Protein AF-A0A928FRR7-F1 (afdb_monomer)

Solvent-accessible surface area (backbone atoms only — not comparable to full-atom values): 9498 Å² total; per-residue (Å²): 132,78,64,82,76,86,55,81,43,75,45,53,29,40,28,68,46,52,55,72,37,78,72,52,49,55,55,52,50,51,53,48,51,53,52,51,49,53,39,52,53,26,57,75,69,68,46,84,63,36,70,65,57,50,54,59,52,52,50,49,52,51,46,55,53,49,57,53,35,73,45,41,40,54,42,41,35,40,36,78,50,32,44,34,34,47,41,48,47,82,42,75,46,83,102,47,94,57,68,48,75,44,65,32,36,41,41,28,32,76,64,40,78,75,41,84,46,66,53,75,68,35,53,77,70,43,22,20,31,41,36,34,32,31,52,50,49,75,50,48,95,64,68,62,91,75,56,79,87,58,48,72,49,74,53,45,17,33,52,55,30,69,63,54,50,50,73,67,70,78,106

Structure (mmCIF, N/CA/C/O backbone):
data_AF-A0A928FRR7-F1
#
_entry.id   AF-A0A928FRR7-F1
#
loop_
_atom_site.group_PDB
_atom_site.id
_atom_site.type_symbol
_atom_site.label_atom_id
_atom_site.label_alt_id
_atom_site.label_comp_id
_atom_site.label_asym_id
_atom_site.label_entity_id
_atom_site.label_seq_id
_atom_site.pdbx_PDB_ins_code
_atom_site.Cartn_x
_atom_site.Cartn_y
_atom_site.Cartn_z
_atom_site.occupancy
_atom_site.B_iso_or_equiv
_atom_site.auth_seq_id
_atom_site.auth_comp_id
_atom_site.auth_asym_id
_atom_site.auth_atom_id
_atom_site.pdbx_PDB_model_num
ATOM 1 N N . MET A 1 1 ? -20.133 -6.428 13.671 1.00 48.50 1 MET A N 1
ATOM 2 C CA . MET A 1 1 ? -18.944 -7.092 14.243 1.00 48.50 1 MET A CA 1
ATOM 3 C C . MET A 1 1 ? -18.501 -6.267 15.443 1.00 48.50 1 MET A C 1
ATOM 5 O O . MET A 1 1 ? -18.232 -5.087 15.261 1.00 48.50 1 MET A O 1
ATOM 9 N N . LYS A 1 2 ? -18.565 -6.810 16.668 1.00 41.31 2 LYS A N 1
ATOM 10 C CA . LYS A 1 2 ? -18.188 -6.073 17.886 1.00 41.31 2 LYS A CA 1
ATOM 11 C C . LYS A 1 2 ? -16.686 -6.237 18.112 1.00 41.31 2 LYS A C 1
ATOM 13 O O . LYS A 1 2 ? -16.239 -7.292 18.542 1.00 41.31 2 LYS A O 1
ATOM 18 N N . ILE A 1 3 ? -15.913 -5.201 17.800 1.00 52.22 3 ILE A N 1
ATOM 19 C CA . ILE A 1 3 ? -14.500 -5.123 18.185 1.00 52.22 3 ILE A CA 1
ATOM 20 C C . ILE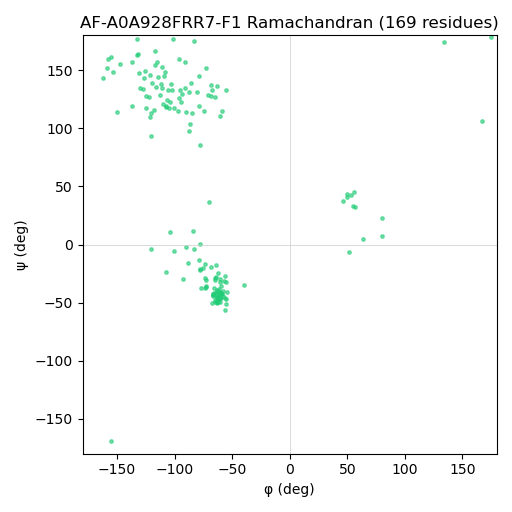 A 1 3 ? -14.478 -4.733 19.674 1.00 52.22 3 ILE A C 1
ATOM 22 O O . ILE A 1 3 ? -14.444 -3.553 19.997 1.00 52.22 3 ILE A O 1
ATOM 26 N N . GLU A 1 4 ? -14.569 -5.709 20.583 1.00 50.03 4 GLU A N 1
ATOM 27 C CA . GLU A 1 4 ? -14.468 -5.491 22.039 1.00 50.03 4 GLU A CA 1
ATOM 28 C C . GLU A 1 4 ? -13.297 -6.290 22.641 1.00 50.03 4 GLU A C 1
ATOM 30 O O . GLU A 1 4 ? -13.436 -7.467 22.966 1.00 50.03 4 GLU A O 1
ATOM 35 N N . LYS A 1 5 ? -12.132 -5.628 22.749 1.00 50.31 5 LYS A N 1
ATOM 36 C CA . LYS A 1 5 ? -11.335 -5.406 23.981 1.00 50.31 5 LYS A CA 1
ATOM 37 C C . LYS A 1 5 ? -9.920 -4.889 23.660 1.00 50.31 5 LYS A C 1
ATOM 39 O O . LYS A 1 5 ? -9.062 -5.638 23.204 1.00 50.31 5 LYS A O 1
ATOM 44 N N . ASP A 1 6 ? -9.736 -3.596 23.926 1.00 57.22 6 ASP A N 1
ATOM 45 C CA . ASP A 1 6 ? -8.607 -2.876 24.552 1.00 57.22 6 ASP A CA 1
ATOM 46 C C . ASP A 1 6 ? -7.149 -3.039 24.089 1.00 57.22 6 ASP A C 1
ATOM 48 O O . ASP A 1 6 ? -6.297 -2.274 24.542 1.00 57.22 6 ASP A O 1
ATOM 52 N N . GLU A 1 7 ? -6.811 -3.947 23.177 1.00 74.62 7 GLU A N 1
ATOM 53 C CA . GLU A 1 7 ? -5.420 -4.102 22.744 1.00 74.62 7 GLU A CA 1
ATOM 54 C C . GLU A 1 7 ? -5.152 -3.424 21.403 1.00 74.62 7 GLU A C 1
ATOM 56 O O . GLU A 1 7 ? -5.673 -3.815 20.357 1.00 74.62 7 GLU A O 1
ATOM 61 N N . LEU A 1 8 ? -4.265 -2.428 21.430 1.00 81.50 8 LEU A N 1
ATOM 62 C CA . LEU A 1 8 ? -3.644 -1.885 20.231 1.00 81.50 8 LEU A CA 1
ATOM 63 C C . LEU A 1 8 ? -2.858 -2.983 19.515 1.00 81.50 8 LEU A C 1
ATOM 65 O O . LEU A 1 8 ? -1.795 -3.400 19.975 1.00 81.50 8 LEU A O 1
ATOM 69 N N . ARG A 1 9 ? -3.341 -3.402 18.345 1.00 87.62 9 ARG A N 1
ATOM 70 C CA . ARG A 1 9 ? -2.638 -4.366 17.494 1.00 87.62 9 ARG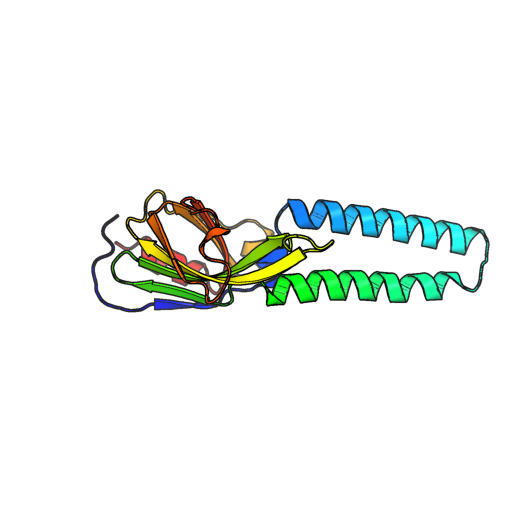 A CA 1
ATOM 71 C C . ARG A 1 9 ? -2.068 -3.666 16.281 1.00 87.62 9 ARG A C 1
ATOM 73 O O . ARG A 1 9 ? -2.802 -3.084 15.492 1.00 87.62 9 ARG A O 1
ATOM 80 N N . THR A 1 10 ? -0.747 -3.721 16.134 1.00 89.50 10 THR A N 1
ATOM 81 C CA . THR A 1 10 ? -0.043 -3.125 14.994 1.00 89.50 10 THR A CA 1
ATOM 82 C C . THR A 1 10 ? 0.508 -4.217 14.091 1.00 89.50 10 T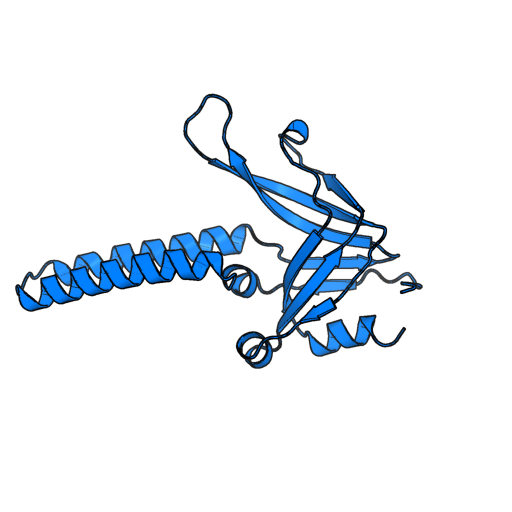HR A C 1
ATOM 84 O O . THR A 1 10 ? 1.371 -4.988 14.506 1.00 89.50 10 THR A O 1
ATOM 87 N N . PHE A 1 11 ? 0.087 -4.226 12.831 1.00 90.94 11 PHE A N 1
ATOM 88 C CA . PHE A 1 11 ? 0.565 -5.168 11.826 1.00 90.94 11 PHE A CA 1
ATOM 89 C C . PHE A 1 11 ? 1.448 -4.465 10.802 1.00 90.94 11 PHE A C 1
ATOM 91 O O . PHE A 1 11 ? 1.245 -3.299 10.451 1.00 90.94 11 PHE A O 1
ATOM 98 N N . ARG A 1 12 ? 2.469 -5.180 10.322 1.00 91.69 12 ARG A N 1
ATOM 99 C CA . ARG A 1 12 ? 3.360 -4.686 9.268 1.00 91.69 12 ARG A CA 1
ATOM 100 C C . ARG A 1 12 ? 2.760 -4.992 7.901 1.00 91.69 12 ARG A C 1
ATOM 102 O O . ARG A 1 12 ? 2.288 -6.097 7.653 1.00 91.69 12 ARG A O 1
ATOM 109 N N . LEU A 1 13 ? 2.873 -4.026 7.001 1.00 89.19 13 LEU A N 1
ATOM 110 C CA . LEU A 1 13 ? 2.477 -4.150 5.608 1.00 89.19 13 LEU A CA 1
ATOM 111 C C . LEU A 1 13 ? 3.715 -4.338 4.728 1.00 89.19 13 LEU A C 1
ATOM 113 O O . LEU A 1 13 ? 4.754 -3.694 4.900 1.00 89.19 13 LEU A O 1
ATOM 117 N N . ASN A 1 14 ? 3.610 -5.236 3.760 1.00 84.75 14 ASN A N 1
ATOM 118 C CA . ASN A 1 14 ? 4.538 -5.394 2.664 1.00 84.75 14 ASN A CA 1
ATOM 119 C C . ASN A 1 14 ? 4.116 -4.461 1.527 1.00 84.75 14 ASN A C 1
ATOM 121 O O . ASN A 1 14 ? 3.253 -4.779 0.712 1.00 84.75 14 ASN A O 1
ATOM 125 N N . ARG A 1 15 ? 4.762 -3.298 1.472 1.00 79.38 15 ARG A N 1
ATOM 126 C CA . ARG A 1 15 ? 4.502 -2.244 0.485 1.00 79.38 15 ARG A CA 1
ATOM 127 C C . ARG A 1 15 ? 4.624 -2.709 -0.967 1.00 79.38 15 ARG A C 1
ATOM 129 O O . ARG A 1 15 ? 3.919 -2.173 -1.811 1.00 79.38 15 ARG A O 1
ATOM 136 N N . ILE A 1 16 ? 5.431 -3.738 -1.246 1.00 76.12 16 ILE A N 1
ATOM 137 C CA . ILE A 1 16 ? 5.557 -4.313 -2.595 1.00 76.12 16 ILE A CA 1
ATOM 138 C C . ILE A 1 16 ? 4.202 -4.842 -3.087 1.00 76.12 16 ILE A C 1
ATOM 140 O O . ILE A 1 16 ? 3.850 -4.651 -4.246 1.00 76.12 16 ILE A O 1
ATOM 144 N N . PHE A 1 17 ? 3.383 -5.398 -2.191 1.00 75.69 17 PHE A N 1
ATOM 145 C CA . PHE A 1 17 ? 2.045 -5.882 -2.536 1.00 75.69 17 PHE A CA 1
ATOM 146 C C . PHE A 1 17 ? 1.018 -4.781 -2.770 1.00 75.69 17 PHE A C 1
ATOM 148 O O . PHE A 1 17 ? 0.021 -5.028 -3.435 1.00 75.69 17 PHE A O 1
ATOM 155 N N . ASN A 1 18 ? 1.287 -3.551 -2.330 1.00 66.75 18 ASN A N 1
ATOM 156 C CA . ASN A 1 18 ? 0.481 -2.403 -2.742 1.00 66.75 18 ASN A CA 1
ATOM 157 C C . ASN A 1 18 ? 0.836 -1.911 -4.161 1.00 66.75 18 ASN A C 1
ATOM 159 O O . ASN A 1 18 ? -0.002 -1.275 -4.796 1.00 66.75 18 ASN A O 1
ATOM 163 N N . ILE A 1 19 ? 2.036 -2.216 -4.684 1.00 60.78 19 ILE A N 1
ATOM 164 C CA . ILE A 1 19 ? 2.394 -1.959 -6.098 1.00 60.78 19 ILE A CA 1
ATOM 165 C C . ILE A 1 19 ? 1.680 -2.942 -7.024 1.00 60.78 19 ILE A C 1
ATOM 167 O O . ILE A 1 19 ? 1.343 -2.604 -8.154 1.00 60.78 19 ILE A O 1
ATOM 171 N N . PHE A 1 20 ? 1.414 -4.152 -6.534 1.00 58.56 20 PHE A N 1
ATOM 172 C CA . PHE A 1 20 ? 0.652 -5.197 -7.212 1.00 58.56 20 PHE A CA 1
ATOM 173 C C . PHE A 1 20 ? -0.859 -4.858 -7.325 1.00 58.56 20 PHE A C 1
ATOM 175 O O . PHE A 1 20 ? -1.729 -5.718 -7.251 1.00 58.56 20 PHE A O 1
ATOM 182 N N . ASN A 1 21 ? -1.200 -3.585 -7.532 1.00 55.91 21 ASN A N 1
ATOM 183 C CA . ASN A 1 21 ? -2.541 -3.125 -7.870 1.00 55.91 21 ASN A CA 1
ATOM 184 C C . ASN A 1 21 ? -2.736 -3.160 -9.407 1.00 55.91 21 ASN A C 1
ATOM 186 O O . ASN A 1 21 ? -1.879 -2.618 -10.114 1.00 55.91 21 ASN A O 1
ATOM 190 N N . PRO A 1 22 ? -3.843 -3.743 -9.937 1.00 52.75 22 PRO A N 1
ATOM 191 C CA . PRO A 1 22 ? -4.147 -3.932 -11.368 1.00 52.75 22 PRO A CA 1
ATOM 192 C C . PRO A 1 22 ? -3.778 -2.767 -12.305 1.00 52.75 22 PRO A C 1
ATOM 194 O O . PRO A 1 22 ? -3.327 -2.984 -13.432 1.00 52.75 22 PRO A O 1
ATOM 197 N N . TYR A 1 23 ? -3.906 -1.529 -11.832 1.00 52.25 23 TYR A N 1
ATOM 198 C CA . TYR A 1 23 ? -3.621 -0.333 -12.623 1.00 52.25 23 TYR A CA 1
ATOM 199 C C . TYR A 1 23 ? -2.126 -0.085 -12.865 1.00 52.25 23 TYR A C 1
ATOM 201 O O . TYR A 1 23 ? -1.754 0.338 -13.959 1.00 52.25 23 TYR A O 1
ATOM 209 N N . VAL A 1 24 ? -1.256 -0.391 -11.898 1.00 56.31 24 VAL A N 1
ATOM 210 C CA . VAL A 1 24 ? 0.197 -0.169 -12.021 1.00 56.31 24 VAL A CA 1
ATOM 211 C C . VAL A 1 24 ? 0.817 -1.179 -12.988 1.00 56.31 24 VAL A C 1
ATOM 213 O O . VAL A 1 24 ? 1.657 -0.805 -13.810 1.00 56.31 24 VAL A O 1
ATOM 216 N N . TYR A 1 25 ? 0.334 -2.431 -12.989 1.00 58.38 25 TYR A N 1
ATOM 217 C CA . TYR A 1 25 ? 0.767 -3.431 -13.971 1.00 58.38 25 TYR A CA 1
ATOM 218 C C . TYR A 1 25 ? 0.502 -2.974 -15.398 1.00 58.38 25 TYR A C 1
ATOM 220 O O . TYR A 1 25 ? 1.343 -3.190 -16.259 1.00 58.38 25 TYR A O 1
ATOM 228 N N . ARG A 1 26 ? -0.639 -2.329 -15.672 1.00 55.09 26 ARG A N 1
ATOM 229 C CA . ARG A 1 26 ? -0.996 -1.939 -17.041 1.00 55.09 26 ARG A CA 1
ATOM 230 C C . ARG A 1 26 ? 0.048 -0.998 -17.641 1.00 55.09 26 ARG A C 1
ATOM 232 O O . ARG A 1 26 ? 0.505 -1.231 -18.754 1.00 55.09 26 ARG A O 1
ATOM 239 N N . TYR A 1 27 ? 0.474 0.017 -16.894 1.00 63.44 27 TYR A N 1
ATOM 240 C CA . TYR A 1 27 ? 1.468 0.980 -17.375 1.00 63.44 27 TYR A CA 1
ATOM 241 C C . TYR A 1 27 ? 2.896 0.428 -17.354 1.00 63.44 27 TYR A C 1
ATOM 243 O O . TYR A 1 27 ? 3.656 0.688 -18.289 1.00 63.44 27 TYR A O 1
ATOM 251 N N . ALA A 1 28 ? 3.251 -0.373 -16.344 1.00 63.91 28 ALA A N 1
ATOM 252 C CA . ALA A 1 28 ? 4.559 -1.018 -16.278 1.00 63.91 28 ALA A CA 1
ATOM 253 C C . ALA A 1 28 ? 4.739 -2.055 -17.400 1.00 63.91 28 ALA A C 1
ATOM 255 O O . ALA A 1 28 ? 5.773 -2.060 -18.059 1.00 63.91 28 ALA A O 1
ATOM 256 N N . ILE A 1 29 ? 3.716 -2.873 -17.676 1.00 62.84 29 ILE A N 1
ATOM 257 C CA . ILE A 1 29 ? 3.718 -3.875 -18.752 1.00 62.84 29 ILE A CA 1
ATOM 258 C C . ILE A 1 29 ? 3.760 -3.199 -20.121 1.00 62.84 29 ILE A C 1
ATOM 260 O O . ILE A 1 29 ? 4.537 -3.629 -20.965 1.00 62.84 29 ILE A O 1
ATOM 264 N N . ILE A 1 30 ? 2.979 -2.135 -20.354 1.00 66.56 30 ILE A N 1
ATOM 265 C CA . ILE A 1 30 ? 3.012 -1.409 -21.636 1.00 66.56 30 ILE A CA 1
ATOM 266 C C . ILE A 1 30 ? 4.392 -0.785 -21.864 1.00 66.56 30 ILE A C 1
ATOM 268 O O . ILE A 1 30 ? 4.982 -0.981 -22.924 1.00 66.56 30 ILE A O 1
ATOM 272 N N . THR A 1 31 ? 4.932 -0.084 -20.863 1.00 68.06 31 THR A N 1
ATOM 273 C CA . THR A 1 31 ? 6.277 0.507 -20.951 1.00 68.06 31 THR A CA 1
ATOM 274 C C . THR A 1 31 ? 7.328 -0.579 -21.184 1.00 68.06 31 THR A C 1
ATOM 276 O O . THR A 1 31 ? 8.191 -0.425 -22.043 1.00 68.06 31 THR A O 1
ATOM 279 N N . ALA A 1 32 ? 7.209 -1.719 -20.496 1.00 68.69 32 ALA A N 1
ATOM 280 C CA . ALA A 1 32 ? 8.112 -2.847 -20.671 1.00 68.69 32 ALA A CA 1
ATOM 281 C C . ALA A 1 32 ? 8.033 -3.503 -22.046 1.00 68.69 32 ALA A C 1
ATOM 283 O O . ALA A 1 32 ? 9.068 -3.806 -22.636 1.00 68.69 32 ALA A O 1
ATOM 284 N N . ALA A 1 33 ? 6.827 -3.676 -22.578 1.00 72.69 33 ALA A N 1
ATOM 285 C CA . ALA A 1 33 ? 6.617 -4.225 -23.906 1.00 72.69 33 ALA A CA 1
ATOM 286 C C . ALA A 1 33 ? 7.223 -3.315 -24.984 1.00 72.69 33 ALA A C 1
ATOM 288 O O . ALA A 1 33 ? 7.948 -3.799 -25.848 1.00 72.69 33 ALA A O 1
ATOM 289 N N . ILE A 1 34 ? 6.993 -1.998 -24.904 1.00 79.44 34 ILE A N 1
ATOM 290 C CA . ILE A 1 34 ? 7.553 -1.029 -25.860 1.00 79.44 34 ILE A CA 1
ATOM 291 C C . ILE A 1 34 ? 9.085 -1.036 -25.802 1.00 79.44 34 ILE A C 1
ATOM 293 O O . ILE A 1 34 ? 9.738 -1.131 -26.841 1.00 79.44 34 ILE A O 1
ATOM 297 N N . SER A 1 35 ? 9.675 -0.988 -24.606 1.00 72.06 35 SER A N 1
ATOM 298 C CA . SER A 1 35 ? 11.133 -0.997 -24.453 1.00 72.06 35 SER A CA 1
ATOM 299 C C . SER A 1 35 ? 11.773 -2.308 -24.915 1.00 72.06 35 SER A C 1
ATOM 301 O O . SER A 1 35 ? 12.828 -2.271 -25.546 1.00 72.06 35 SER A O 1
ATOM 303 N N . LEU A 1 36 ? 11.127 -3.455 -24.680 1.00 74.38 36 LEU A N 1
ATOM 304 C CA . LEU A 1 36 ? 11.581 -4.747 -25.198 1.00 74.38 36 LEU A CA 1
ATOM 305 C C . LEU A 1 36 ? 11.532 -4.793 -26.733 1.00 74.38 36 LEU A C 1
ATOM 307 O O . LEU A 1 36 ? 12.470 -5.283 -27.355 1.00 74.38 36 LEU A O 1
ATOM 311 N N . ILE A 1 37 ? 10.476 -4.258 -27.354 1.00 81.88 37 ILE A N 1
ATOM 312 C CA . ILE A 1 37 ? 10.360 -4.183 -28.819 1.00 81.88 37 ILE A CA 1
ATOM 313 C C . ILE A 1 37 ? 11.489 -3.330 -29.407 1.00 81.88 37 ILE A C 1
ATOM 315 O O . ILE A 1 37 ? 12.150 -3.763 -30.349 1.00 81.88 37 ILE A O 1
ATOM 319 N N . LEU A 1 38 ? 11.753 -2.152 -28.835 1.00 77.31 38 LEU A N 1
ATOM 320 C CA . LEU A 1 38 ? 12.846 -1.279 -29.279 1.00 77.31 38 LEU A CA 1
ATOM 321 C C . LEU A 1 38 ? 14.216 -1.953 -29.125 1.00 77.31 38 LEU A C 1
ATOM 323 O O . LEU A 1 38 ? 15.062 -1.837 -30.010 1.00 77.31 38 LEU A O 1
ATOM 327 N N . PHE A 1 39 ? 14.407 -2.713 -28.045 1.00 76.25 39 PHE A N 1
ATOM 328 C CA . PHE A 1 39 ? 15.608 -3.516 -27.838 1.00 76.25 39 PHE A CA 1
ATOM 329 C C . PHE A 1 39 ? 15.768 -4.608 -28.911 1.00 76.25 39 PHE A C 1
ATOM 331 O O . PHE A 1 39 ? 16.842 -4.755 -29.489 1.00 76.25 39 PHE A O 1
ATOM 338 N N . ILE A 1 40 ? 14.696 -5.337 -29.241 1.00 79.75 40 ILE A N 1
ATOM 339 C CA . ILE A 1 40 ? 14.716 -6.370 -30.291 1.00 79.75 40 ILE A CA 1
ATOM 340 C C . ILE A 1 40 ? 15.023 -5.757 -31.665 1.00 79.75 40 ILE A C 1
ATOM 342 O O . ILE A 1 40 ? 15.872 -6.283 -32.384 1.00 79.75 40 ILE A O 1
ATOM 346 N N . ILE A 1 41 ? 14.381 -4.638 -32.022 1.00 81.00 41 ILE A N 1
ATOM 347 C CA . ILE A 1 41 ? 14.641 -3.916 -33.282 1.00 81.00 41 ILE A CA 1
ATOM 348 C C . ILE A 1 41 ? 16.113 -3.505 -33.365 1.00 81.00 41 ILE A C 1
ATOM 350 O O . ILE A 1 41 ? 16.764 -3.710 -34.388 1.00 81.00 41 ILE A O 1
ATOM 354 N N . GLY A 1 42 ? 16.652 -2.980 -32.268 1.00 79.44 42 GLY A N 1
ATOM 355 C CA . GLY A 1 42 ? 18.049 -2.593 -32.179 1.00 79.44 42 GLY A CA 1
ATOM 356 C C . GLY A 1 42 ? 19.027 -3.757 -32.389 1.00 79.44 42 GLY A C 1
ATOM 357 O O . GLY A 1 42 ? 19.997 -3.614 -33.134 1.00 79.44 42 GLY A O 1
ATOM 358 N N . ILE A 1 43 ? 18.751 -4.925 -31.793 1.00 79.00 43 ILE A N 1
ATOM 359 C CA . ILE A 1 43 ? 19.550 -6.143 -32.016 1.00 79.00 43 ILE A CA 1
ATOM 360 C C . ILE A 1 43 ? 19.521 -6.550 -33.493 1.00 79.00 43 ILE A C 1
ATOM 362 O O . ILE A 1 43 ? 20.570 -6.855 -34.062 1.00 79.00 43 ILE A O 1
ATOM 366 N N . ILE A 1 44 ? 18.340 -6.549 -34.124 1.00 83.00 44 ILE A N 1
ATOM 367 C CA . ILE A 1 44 ? 18.174 -6.931 -35.537 1.00 83.00 44 ILE A CA 1
ATOM 368 C C . ILE A 1 44 ? 18.992 -6.010 -36.450 1.00 83.00 44 ILE A C 1
ATOM 370 O O . ILE A 1 44 ? 19.660 -6.487 -37.368 1.00 83.00 44 ILE A O 1
ATOM 374 N N . ASN A 1 45 ? 18.994 -4.708 -36.160 1.00 83.12 45 ASN A N 1
ATOM 375 C CA . ASN A 1 45 ? 19.737 -3.708 -36.926 1.00 83.12 45 ASN A CA 1
ATOM 376 C C . ASN A 1 45 ? 21.244 -3.677 -36.609 1.00 83.12 45 ASN A C 1
ATOM 378 O O . ASN A 1 45 ? 21.969 -2.892 -37.215 1.00 83.12 45 ASN A O 1
ATOM 382 N N . LYS A 1 46 ? 21.731 -4.544 -35.705 1.00 80.19 46 LYS A N 1
ATOM 383 C CA . LYS A 1 46 ? 23.130 -4.6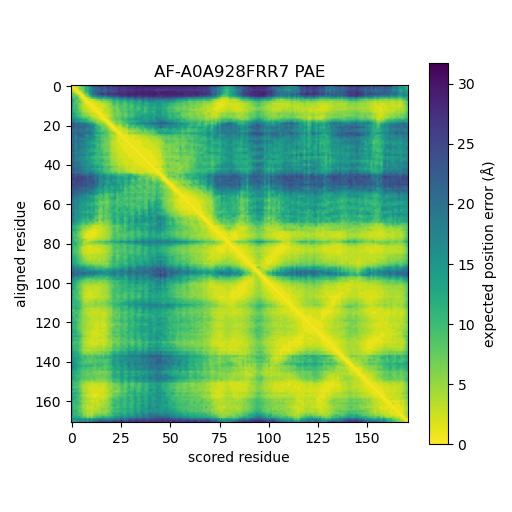08 -35.242 1.00 80.19 46 LYS A CA 1
ATOM 384 C C . LYS A 1 46 ? 23.653 -3.276 -34.697 1.00 80.19 46 LYS A C 1
ATOM 386 O O . LYS A 1 46 ? 24.837 -2.971 -34.831 1.00 80.19 46 LYS A O 1
ATOM 391 N N . GLU A 1 47 ? 22.788 -2.485 -34.074 1.00 75.00 47 GLU A N 1
ATOM 392 C CA . GLU A 1 47 ? 23.224 -1.247 -33.438 1.00 75.00 47 GLU A CA 1
ATOM 393 C C . GLU A 1 47 ? 23.881 -1.558 -32.084 1.00 75.00 47 GLU A C 1
ATOM 395 O O . GLU A 1 47 ? 23.252 -2.096 -31.172 1.00 75.00 47 GLU A O 1
ATOM 400 N N . GLU A 1 48 ? 25.161 -1.209 -31.927 1.00 68.19 48 GLU A N 1
ATOM 401 C CA . GLU A 1 48 ? 25.935 -1.484 -30.703 1.00 68.19 48 GLU A CA 1
ATOM 402 C C . GLU A 1 48 ? 25.399 -0.742 -29.460 1.00 68.19 48 GLU A C 1
ATOM 404 O O . GLU A 1 48 ? 25.676 -1.134 -28.328 1.00 68.19 48 GLU A O 1
ATOM 409 N N . TYR A 1 49 ? 24.582 0.300 -29.642 1.00 65.38 49 TYR A N 1
ATOM 410 C CA . TYR A 1 49 ? 24.076 1.161 -28.563 1.00 65.38 49 TYR A CA 1
ATOM 411 C C . TYR A 1 49 ? 22.843 0.605 -27.831 1.00 65.38 49 TYR A C 1
ATOM 413 O O . TYR A 1 49 ? 22.361 1.184 -26.858 1.00 65.38 49 TYR A O 1
ATOM 421 N N . VAL A 1 50 ? 22.311 -0.526 -28.278 1.00 61.47 50 VAL A N 1
ATOM 422 C CA . VAL A 1 50 ? 20.998 -1.042 -27.858 1.00 61.47 50 VAL A CA 1
ATOM 423 C C . VAL A 1 50 ? 21.029 -1.618 -26.441 1.00 61.47 50 VAL A C 1
ATOM 425 O O . VAL A 1 50 ? 20.061 -1.505 -25.688 1.00 61.47 50 VAL A O 1
ATOM 428 N N . SER A 1 51 ? 22.181 -2.134 -26.019 1.00 63.38 51 SER A N 1
ATOM 429 C CA . SER A 1 51 ? 22.459 -2.523 -24.634 1.00 63.38 51 SER A CA 1
ATOM 430 C C . SER A 1 51 ? 22.446 -1.327 -23.671 1.00 63.38 51 SER A C 1
ATOM 432 O O . SER A 1 51 ? 22.048 -1.491 -22.518 1.00 63.38 51 SER A O 1
ATOM 434 N N . PHE A 1 52 ? 22.767 -0.109 -24.130 1.00 62.59 52 PHE A N 1
ATOM 435 C CA . PHE A 1 52 ? 22.671 1.106 -23.309 1.00 62.59 52 PHE A CA 1
ATOM 436 C C . PHE A 1 52 ? 21.235 1.590 -23.104 1.00 62.59 52 PHE A C 1
ATOM 438 O O . PHE A 1 52 ? 20.993 2.300 -22.135 1.00 62.59 52 PHE A O 1
ATOM 445 N N . LEU A 1 53 ? 20.275 1.192 -23.946 1.00 64.50 53 LEU A N 1
ATOM 446 C CA . LEU A 1 53 ? 18.855 1.528 -23.762 1.00 64.50 53 LEU A CA 1
ATOM 447 C C . LEU A 1 53 ? 18.173 0.653 -22.696 1.00 64.50 53 LEU A C 1
ATOM 449 O O . LEU A 1 53 ? 17.168 1.054 -22.108 1.00 64.50 53 LEU A O 1
ATOM 453 N N . PHE A 1 54 ? 18.743 -0.515 -22.390 1.00 67.00 54 PHE A N 1
ATOM 454 C CA . PHE A 1 54 ? 18.210 -1.451 -21.398 1.00 67.00 54 PHE A CA 1
ATOM 455 C C . PHE A 1 54 ? 18.418 -0.979 -19.946 1.00 67.00 54 PHE A C 1
ATOM 457 O O . PHE A 1 54 ? 17.534 -1.127 -19.101 1.00 67.00 54 PHE A O 1
ATOM 464 N N . PHE A 1 55 ? 19.557 -0.349 -19.650 1.00 69.12 55 PHE A N 1
ATOM 465 C CA . PHE A 1 55 ? 19.875 0.174 -18.316 1.00 69.12 55 PHE A CA 1
ATOM 466 C C . PHE A 1 55 ? 18.963 1.316 -17.828 1.00 69.12 55 PHE A C 1
ATOM 468 O O . PHE A 1 55 ? 18.446 1.205 -16.715 1.00 69.12 55 PHE A O 1
ATOM 475 N N . PRO A 1 56 ? 18.705 2.391 -18.601 1.00 62.84 56 PRO A N 1
ATOM 476 C CA . PRO A 1 56 ? 17.783 3.443 -18.189 1.00 62.84 56 PRO A CA 1
ATOM 477 C C . PRO A 1 56 ? 16.348 2.918 -18.082 1.00 62.84 56 PRO A C 1
ATOM 479 O O . PRO A 1 56 ? 15.608 3.364 -17.212 1.00 62.84 56 PRO A O 1
ATOM 482 N N . PHE A 1 57 ? 15.968 1.921 -18.886 1.00 68.12 57 PHE A N 1
ATOM 483 C CA . PHE A 1 57 ? 14.674 1.255 -18.771 1.00 68.12 57 PHE A CA 1
ATOM 484 C C . PHE A 1 57 ? 14.511 0.517 -17.430 1.00 68.12 57 PHE A C 1
ATOM 486 O O . PHE A 1 57 ? 13.536 0.753 -16.711 1.00 68.12 57 PHE A O 1
ATOM 493 N N . ILE A 1 58 ? 15.492 -0.307 -17.043 1.00 72.00 58 ILE A N 1
ATOM 494 C CA . ILE A 1 58 ? 15.504 -0.950 -15.721 1.00 72.00 58 ILE A CA 1
ATOM 495 C C . ILE A 1 58 ? 15.514 0.106 -14.611 1.00 72.00 58 ILE A C 1
ATOM 497 O O . ILE A 1 58 ? 14.771 -0.026 -13.641 1.00 72.00 58 ILE A O 1
ATOM 501 N N . ALA A 1 59 ? 16.306 1.170 -14.752 1.00 67.19 59 ALA A N 1
ATOM 502 C CA . ALA A 1 59 ? 16.385 2.233 -13.756 1.00 67.19 59 ALA A CA 1
ATOM 503 C C . ALA A 1 59 ? 15.049 2.972 -13.576 1.00 67.19 59 ALA A C 1
ATOM 505 O O . ALA A 1 59 ? 14.664 3.242 -12.443 1.00 67.19 59 ALA A O 1
ATOM 506 N N . VAL A 1 60 ? 14.308 3.247 -14.656 1.00 64.06 60 VAL A N 1
ATOM 507 C CA . VAL A 1 60 ? 12.969 3.856 -14.593 1.00 64.06 60 VAL A CA 1
ATOM 508 C C . VAL A 1 60 ? 11.970 2.910 -13.933 1.00 64.06 60 VAL A C 1
ATOM 510 O O . VAL A 1 60 ? 11.208 3.351 -13.078 1.00 64.06 60 VAL A O 1
ATOM 513 N N . ILE A 1 61 ? 11.996 1.612 -14.254 1.00 69.50 61 ILE A N 1
ATOM 514 C CA . ILE A 1 61 ? 11.145 0.622 -13.578 1.00 69.50 61 ILE A CA 1
ATOM 515 C C . ILE A 1 61 ? 11.458 0.575 -12.084 1.00 69.50 61 ILE A C 1
ATOM 517 O O . ILE A 1 61 ? 10.546 0.687 -11.268 1.00 69.50 61 ILE A O 1
ATOM 521 N N . ILE A 1 62 ? 12.736 0.461 -11.717 1.00 70.69 62 ILE A N 1
ATOM 522 C CA . ILE A 1 62 ? 13.170 0.454 -10.318 1.00 70.69 62 ILE A CA 1
ATOM 523 C C . ILE A 1 62 ? 12.759 1.754 -9.631 1.00 70.69 62 ILE A C 1
ATOM 525 O O . ILE A 1 62 ? 12.268 1.701 -8.511 1.00 70.69 62 ILE A O 1
ATOM 529 N N . PHE A 1 63 ? 12.908 2.906 -10.286 1.00 66.06 63 PHE A N 1
ATOM 530 C CA . PHE A 1 63 ? 12.528 4.203 -9.734 1.00 66.06 63 PHE A CA 1
ATOM 531 C C . PHE A 1 63 ? 11.017 4.312 -9.512 1.00 66.06 63 PHE A C 1
ATOM 533 O O . PHE A 1 63 ? 10.599 4.684 -8.421 1.00 66.06 63 PHE A O 1
ATOM 540 N N . LEU A 1 64 ? 10.191 3.943 -10.495 1.00 63.81 64 LEU A N 1
ATOM 541 C CA . LEU A 1 64 ? 8.730 3.970 -10.371 1.00 63.81 64 LEU A CA 1
ATOM 542 C C . LEU A 1 64 ? 8.244 3.017 -9.272 1.00 63.81 64 LEU A C 1
ATOM 544 O O . LEU A 1 64 ? 7.408 3.393 -8.453 1.00 63.81 64 LEU A O 1
ATOM 548 N N . ILE A 1 65 ? 8.824 1.814 -9.207 1.00 66.62 65 ILE A N 1
ATOM 549 C CA . ILE A 1 65 ? 8.569 0.832 -8.147 1.00 66.62 65 ILE A CA 1
ATOM 550 C C . ILE A 1 65 ? 9.001 1.394 -6.790 1.00 66.62 65 ILE A C 1
ATOM 552 O O . ILE A 1 65 ? 8.226 1.361 -5.840 1.00 66.62 65 ILE A O 1
ATOM 556 N N . ALA A 1 66 ? 10.214 1.935 -6.682 1.00 66.25 66 ALA A N 1
ATOM 557 C CA . ALA A 1 66 ? 10.754 2.452 -5.432 1.00 66.25 66 ALA A CA 1
ATOM 558 C C . ALA A 1 66 ? 9.926 3.630 -4.914 1.00 66.25 66 ALA A C 1
ATOM 560 O O . ALA A 1 66 ? 9.511 3.609 -3.757 1.00 66.25 66 ALA A O 1
ATOM 561 N N . VAL A 1 67 ? 9.633 4.619 -5.766 1.00 65.25 67 VAL A N 1
ATOM 562 C CA . VAL A 1 67 ? 8.804 5.777 -5.411 1.00 65.25 67 VAL A CA 1
ATOM 563 C C . VAL A 1 67 ? 7.456 5.299 -4.889 1.00 65.25 67 VAL A C 1
ATOM 565 O O . VAL A 1 67 ? 7.096 5.664 -3.775 1.00 65.25 67 VAL A O 1
ATOM 568 N N . GLU A 1 68 ? 6.747 4.429 -5.604 1.00 66.19 68 GLU A N 1
ATOM 569 C CA . GLU A 1 68 ? 5.450 3.937 -5.129 1.00 66.19 68 GLU A CA 1
ATOM 570 C C . GLU A 1 68 ? 5.552 3.140 -3.824 1.00 66.19 68 GLU A C 1
ATOM 572 O O . GLU A 1 68 ? 4.743 3.343 -2.924 1.00 66.19 68 GLU A O 1
ATOM 577 N N . ILE A 1 69 ? 6.585 2.310 -3.637 1.00 67.94 69 ILE A N 1
ATOM 578 C CA . ILE A 1 69 ? 6.812 1.604 -2.362 1.00 67.94 69 ILE A CA 1
ATOM 579 C C . ILE A 1 69 ? 6.888 2.586 -1.197 1.00 67.94 69 ILE A C 1
ATOM 581 O O . ILE A 1 69 ? 6.272 2.346 -0.155 1.00 67.94 69 ILE A O 1
ATOM 585 N N . TYR A 1 70 ? 7.651 3.673 -1.336 1.00 70.75 70 TYR A N 1
ATOM 586 C CA . TYR A 1 70 ? 7.853 4.623 -0.240 1.00 70.75 70 TYR A CA 1
ATOM 587 C C . TYR A 1 70 ? 6.563 5.345 0.163 1.00 70.75 70 TYR A C 1
ATOM 589 O O . TYR A 1 70 ? 6.402 5.654 1.349 1.00 70.75 70 TYR A O 1
ATOM 597 N N . HIS A 1 71 ? 5.638 5.526 -0.781 1.00 74.31 71 HIS A N 1
ATOM 598 C CA . HIS A 1 71 ? 4.386 6.253 -0.589 1.00 74.31 71 HIS A CA 1
ATOM 599 C C . HIS A 1 71 ? 3.218 5.372 -0.110 1.00 74.31 71 HIS A C 1
ATOM 601 O O . HIS A 1 71 ? 2.151 5.892 0.202 1.00 74.31 71 HIS A O 1
ATOM 607 N N . ARG A 1 72 ? 3.401 4.054 0.048 1.00 80.25 72 ARG A N 1
ATOM 608 C CA . ARG A 1 72 ? 2.344 3.163 0.561 1.00 80.25 72 ARG A CA 1
ATOM 609 C C . ARG A 1 72 ? 2.366 2.996 2.084 1.00 80.25 72 ARG A C 1
ATOM 611 O O . ARG A 1 72 ? 3.427 3.142 2.712 1.00 80.25 72 ARG A O 1
ATOM 618 N N . PRO A 1 73 ? 1.235 2.618 2.704 1.00 81.50 73 PRO A N 1
ATOM 619 C CA . PRO A 1 73 ? 1.187 2.336 4.132 1.00 81.50 73 PRO A CA 1
ATOM 620 C C . PRO A 1 73 ? 2.210 1.266 4.534 1.00 81.50 73 PRO A C 1
ATOM 622 O O . PRO A 1 73 ? 2.372 0.245 3.866 1.00 81.50 73 PRO A O 1
ATOM 625 N N . LEU A 1 74 ? 2.966 1.520 5.607 1.00 88.19 74 LEU A N 1
ATOM 626 C CA . LEU A 1 74 ? 3.954 0.567 6.144 1.00 88.19 74 LEU A CA 1
ATOM 627 C C . LEU A 1 74 ? 3.362 -0.322 7.235 1.00 88.19 74 LEU A C 1
ATOM 629 O O . LEU A 1 74 ? 3.840 -1.430 7.477 1.00 88.19 74 LEU A O 1
ATOM 633 N N . LYS A 1 75 ? 2.387 0.215 7.960 1.00 92.19 75 LYS A N 1
ATOM 634 C CA . LYS A 1 75 ? 1.786 -0.399 9.132 1.00 92.19 75 LYS A CA 1
ATOM 635 C C . LYS A 1 75 ? 0.326 0.005 9.204 1.00 92.19 75 LYS A C 1
ATOM 637 O O . LYS A 1 75 ? -0.048 1.063 8.704 1.00 92.19 75 LYS A O 1
ATOM 642 N N . ILE A 1 76 ? -0.435 -0.841 9.867 1.00 92.25 76 ILE A N 1
ATOM 643 C CA . ILE A 1 76 ? -1.830 -0.636 10.218 1.00 92.25 76 ILE A CA 1
ATOM 644 C C . ILE A 1 76 ? -1.962 -0.938 11.704 1.00 92.25 76 ILE A C 1
ATOM 646 O O . ILE A 1 76 ? -1.435 -1.946 12.179 1.00 92.25 76 ILE A O 1
ATOM 650 N N . SER A 1 77 ? -2.660 -0.066 12.413 1.00 92.25 77 SER A N 1
ATOM 651 C CA . SER A 1 77 ? -3.005 -0.224 13.817 1.00 92.25 77 SER A CA 1
ATOM 652 C C . SER A 1 77 ? -4.511 -0.399 13.939 1.00 92.25 77 SER A C 1
ATOM 654 O O . SER A 1 77 ? -5.259 0.407 13.399 1.00 92.25 77 SER A O 1
ATOM 656 N N . ILE A 1 78 ? -4.961 -1.440 14.633 1.00 88.88 78 ILE A N 1
ATOM 657 C CA . ILE A 1 78 ? -6.384 -1.720 14.849 1.00 88.88 78 ILE A CA 1
ATOM 658 C C . ILE A 1 78 ? -6.641 -1.774 16.351 1.00 88.88 78 ILE A C 1
ATOM 660 O O . ILE A 1 78 ? -5.934 -2.489 17.065 1.00 88.88 78 ILE A O 1
ATOM 664 N N . TYR A 1 79 ? -7.611 -0.993 16.827 1.00 88.06 79 TYR A N 1
ATOM 665 C CA . TYR A 1 79 ? -7.961 -0.889 18.247 1.00 88.06 79 TYR A CA 1
ATOM 666 C C . TYR A 1 79 ? -9.354 -0.285 18.427 1.00 88.06 79 TYR A C 1
ATOM 668 O O . TYR A 1 79 ? -9.718 0.614 17.688 1.00 88.06 79 TYR A O 1
ATOM 676 N N . ASN A 1 80 ? -10.131 -0.742 19.412 1.00 82.81 80 ASN A N 1
ATOM 677 C CA . ASN A 1 80 ? -11.401 -0.124 19.843 1.00 82.81 80 ASN A CA 1
ATOM 678 C C . ASN A 1 80 ? -12.380 0.278 18.717 1.00 82.81 80 ASN A C 1
ATOM 680 O O . ASN A 1 80 ? -13.038 1.310 18.804 1.00 82.81 80 ASN A O 1
ATOM 684 N N . GLY A 1 81 ? -12.478 -0.519 17.649 1.00 84.31 81 GLY A N 1
ATOM 685 C CA . GLY A 1 81 ? -13.334 -0.197 16.499 1.00 84.31 81 GLY A CA 1
ATOM 686 C C . GLY A 1 81 ? -12.747 0.813 15.505 1.00 84.31 81 GLY A C 1
ATOM 687 O O . GLY A 1 81 ? -13.445 1.218 14.579 1.00 84.31 81 GLY A O 1
ATOM 688 N N . PHE A 1 82 ? -11.479 1.184 15.677 1.00 89.12 82 PHE A N 1
ATOM 689 C CA . PHE A 1 82 ? -10.713 2.071 14.813 1.00 89.12 82 PHE A CA 1
ATOM 690 C C . PHE A 1 82 ? -9.645 1.315 14.024 1.00 89.12 82 PHE A C 1
ATOM 692 O O . PHE A 1 82 ? -9.055 0.338 14.500 1.00 89.12 82 PHE A O 1
ATOM 699 N N . VAL A 1 83 ? -9.368 1.816 12.822 1.00 91.56 83 VAL A N 1
ATOM 700 C CA . VAL A 1 83 ? -8.230 1.426 11.986 1.00 91.56 83 VAL A CA 1
ATOM 701 C C . VAL A 1 83 ? -7.430 2.675 11.638 1.00 91.56 83 VAL A C 1
ATOM 703 O O . VAL A 1 83 ? -7.915 3.555 10.929 1.00 91.56 83 VAL A O 1
ATOM 706 N N . ASP A 1 84 ? -6.182 2.709 12.093 1.00 93.06 84 ASP A N 1
ATOM 707 C CA . ASP A 1 84 ? -5.244 3.799 11.859 1.00 93.06 84 ASP A CA 1
ATOM 708 C C . ASP A 1 84 ? -4.115 3.365 10.927 1.00 93.06 84 ASP A C 1
ATOM 710 O O . ASP A 1 84 ? -3.497 2.310 11.105 1.00 93.06 84 ASP A O 1
ATOM 714 N N . PHE A 1 85 ? -3.792 4.210 9.953 1.00 93.50 85 PHE A N 1
ATOM 715 C CA . PHE A 1 85 ? -2.640 4.015 9.078 1.00 93.50 85 PHE A CA 1
ATOM 716 C C . PHE A 1 85 ? -2.209 5.335 8.431 1.00 93.50 85 PHE A C 1
ATOM 718 O O . PHE A 1 85 ? -3.007 6.246 8.214 1.00 93.50 85 PHE A O 1
ATOM 725 N N . ASP A 1 86 ? -0.921 5.429 8.109 1.00 91.44 86 ASP A N 1
ATOM 726 C CA . ASP A 1 86 ? -0.386 6.522 7.299 1.00 91.44 86 ASP A CA 1
ATOM 727 C C . ASP A 1 86 ? -0.434 6.109 5.817 1.00 91.44 86 ASP A C 1
ATOM 729 O O . ASP A 1 86 ? 0.002 5.008 5.474 1.00 91.44 86 ASP A O 1
ATOM 733 N N . ASP A 1 87 ? -0.889 6.998 4.941 1.00 89.25 87 ASP A N 1
ATOM 734 C CA . ASP A 1 87 ? -0.912 6.819 3.485 1.00 89.25 87 ASP A CA 1
ATOM 735 C C . ASP A 1 87 ? -0.354 8.070 2.786 1.00 89.25 87 ASP A C 1
ATOM 737 O O . ASP A 1 87 ? -0.001 9.058 3.439 1.00 89.25 87 ASP A O 1
ATOM 741 N N . HIS A 1 88 ? -0.252 8.039 1.459 1.00 87.06 88 HIS A N 1
ATOM 742 C CA . HIS A 1 88 ? 0.047 9.225 0.667 1.00 87.06 88 HIS A CA 1
ATOM 743 C C . HIS A 1 88 ? -0.984 9.418 -0.437 1.00 87.06 88 HIS A C 1
ATOM 745 O O . HIS A 1 88 ? -1.317 8.497 -1.181 1.00 87.06 88 HIS A O 1
ATOM 751 N N . ILE A 1 89 ? -1.450 10.655 -0.568 1.00 85.56 89 ILE A N 1
ATOM 752 C CA . ILE A 1 89 ? -2.390 11.061 -1.606 1.00 85.56 89 ILE A CA 1
ATOM 753 C C . ILE A 1 89 ? -1.634 11.868 -2.648 1.00 85.56 89 ILE A C 1
ATOM 755 O O . ILE A 1 89 ? -0.856 12.767 -2.320 1.00 85.56 89 ILE A O 1
ATOM 759 N N . PHE A 1 90 ? -1.864 11.539 -3.913 1.00 83.44 90 PHE A N 1
ATOM 760 C CA . PHE A 1 90 ? -1.310 12.284 -5.029 1.00 83.44 90 PHE A CA 1
ATOM 761 C C . PHE A 1 90 ? -2.210 13.475 -5.345 1.00 83.44 90 PHE A C 1
ATOM 763 O O . PHE A 1 90 ? -3.347 13.300 -5.780 1.00 83.44 90 PHE A O 1
ATOM 770 N N . LEU A 1 91 ? -1.704 14.685 -5.121 1.00 83.94 91 LEU A N 1
ATOM 771 C CA . LEU A 1 91 ? -2.431 15.926 -5.370 1.00 83.94 91 LEU A CA 1
ATOM 772 C C . LEU A 1 91 ? -1.818 16.689 -6.542 1.00 83.94 91 LEU A C 1
ATOM 774 O O . LEU A 1 91 ? -0.616 16.610 -6.820 1.00 83.94 91 LEU A O 1
ATOM 778 N N . ARG A 1 92 ? -2.648 17.478 -7.225 1.00 81.25 92 ARG A N 1
ATOM 779 C CA . ARG A 1 92 ? -2.192 18.457 -8.217 1.00 81.25 92 ARG A CA 1
ATOM 780 C C . ARG A 1 92 ? -1.678 19.710 -7.502 1.00 81.25 92 ARG A C 1
ATOM 782 O O . ARG A 1 92 ? -2.208 20.092 -6.464 1.00 81.25 92 ARG A O 1
ATOM 789 N N . ARG A 1 93 ? -0.646 20.361 -8.047 1.00 80.75 93 ARG A N 1
ATOM 790 C CA . ARG A 1 93 ? -0.188 21.665 -7.540 1.00 80.75 93 ARG A CA 1
ATOM 791 C C . ARG A 1 93 ? -1.069 22.793 -8.076 1.00 80.75 93 ARG A C 1
ATOM 793 O O . ARG A 1 93 ? -1.275 22.889 -9.285 1.00 80.75 93 ARG A O 1
ATOM 800 N N . ASP A 1 94 ? -1.520 23.681 -7.196 1.00 77.44 94 ASP A N 1
ATOM 801 C CA . ASP A 1 94 ? -2.271 24.869 -7.611 1.00 77.44 94 ASP A CA 1
ATOM 802 C C . ASP A 1 94 ? -1.382 25.829 -8.398 1.00 77.44 94 ASP A C 1
ATOM 804 O O . ASP A 1 94 ? -0.250 26.126 -8.007 1.00 77.44 94 ASP A O 1
ATOM 808 N N . GLY A 1 95 ? -1.896 26.310 -9.532 1.00 71.50 95 GLY A N 1
ATOM 809 C CA . GLY A 1 95 ? -1.238 27.329 -10.354 1.00 71.50 95 GLY A CA 1
ATOM 810 C C . GLY A 1 95 ? 0.109 26.921 -10.964 1.00 71.50 95 GLY A C 1
ATOM 811 O O . GLY A 1 95 ? 0.767 27.751 -11.587 1.00 71.50 95 GLY A O 1
ATOM 812 N N . ARG A 1 96 ? 0.546 25.665 -10.806 1.00 71.62 96 ARG A N 1
ATOM 813 C CA . ARG A 1 96 ? 1.797 25.140 -11.371 1.00 71.62 96 ARG A CA 1
ATOM 814 C C . ARG A 1 96 ? 1.545 23.818 -12.080 1.00 71.62 96 ARG A C 1
ATOM 816 O O . ARG A 1 96 ? 0.733 23.007 -11.646 1.00 71.62 96 ARG A O 1
ATOM 823 N N . ASN A 1 97 ? 2.302 23.563 -13.143 1.00 72.94 97 ASN A N 1
ATOM 824 C CA . ASN A 1 97 ? 2.344 22.231 -13.733 1.00 72.94 97 ASN A CA 1
ATOM 825 C C . ASN A 1 97 ? 3.032 21.269 -12.759 1.00 72.94 97 ASN A C 1
ATOM 827 O O . ASN A 1 97 ? 4.138 21.535 -12.284 1.00 72.94 97 ASN A O 1
ATOM 831 N N . GLY A 1 98 ? 2.368 20.155 -12.465 1.00 77.38 98 GLY A N 1
ATOM 832 C CA . GLY A 1 98 ? 2.934 19.060 -11.691 1.00 77.38 98 GLY A CA 1
ATOM 833 C C . GLY A 1 98 ? 2.018 18.532 -10.597 1.00 77.38 98 GLY A C 1
ATOM 834 O O . GLY A 1 98 ? 0.949 19.070 -10.299 1.00 77.38 98 GLY A O 1
ATOM 835 N N . PHE A 1 99 ? 2.501 17.459 -9.991 1.00 80.31 99 PHE A N 1
ATOM 836 C CA . PHE A 1 99 ? 1.843 16.733 -8.922 1.00 80.31 99 PHE A CA 1
ATOM 837 C C . PHE A 1 99 ? 2.838 16.474 -7.799 1.00 80.31 99 PHE A C 1
ATOM 839 O O . PHE A 1 99 ? 4.054 16.588 -7.983 1.00 80.31 99 PHE A O 1
ATOM 846 N N . TRP A 1 100 ? 2.320 16.137 -6.631 1.00 84.31 100 TRP A N 1
ATOM 847 C CA . TRP A 1 100 ? 3.125 15.795 -5.473 1.00 84.31 100 TRP A CA 1
ATOM 848 C C . TRP A 1 100 ? 2.349 14.894 -4.524 1.00 84.31 100 TRP A C 1
ATOM 850 O O . TRP A 1 100 ? 1.124 14.808 -4.584 1.00 84.31 100 TRP A O 1
ATOM 860 N N . TRP A 1 101 ? 3.092 14.215 -3.661 1.00 84.12 101 TRP A N 1
ATOM 861 C CA . TRP A 1 101 ? 2.544 13.325 -2.655 1.00 84.12 101 TRP A CA 1
ATOM 862 C C . TRP A 1 101 ? 2.408 14.060 -1.333 1.00 84.12 101 TRP A C 1
ATOM 864 O O . TRP A 1 101 ? 3.387 14.599 -0.816 1.00 84.12 101 TRP A O 1
ATOM 874 N N . VAL A 1 102 ? 1.206 14.038 -0.772 1.00 88.06 102 VAL A N 1
ATOM 875 C CA . VAL A 1 102 ? 0.941 14.520 0.580 1.00 88.06 102 VAL A CA 1
ATOM 876 C C . VAL A 1 102 ? 0.778 13.317 1.486 1.00 88.06 102 VAL A C 1
ATOM 878 O O . VAL A 1 102 ? -0.060 12.451 1.237 1.00 88.06 102 VAL A O 1
ATOM 881 N N . LYS A 1 103 ? 1.597 13.254 2.536 1.00 89.56 103 LYS A N 1
ATOM 882 C CA . LYS A 1 103 ? 1.442 12.247 3.581 1.00 89.56 103 LYS A CA 1
ATOM 883 C C . LYS A 1 103 ? 0.203 12.577 4.408 1.00 89.56 103 LYS A C 1
ATOM 885 O O . LYS A 1 103 ? 0.081 13.689 4.921 1.00 89.56 103 LYS A O 1
ATOM 890 N N . VAL A 1 104 ? -0.666 11.591 4.575 1.00 90.69 104 VAL A N 1
ATOM 891 C CA . VAL A 1 104 ? -1.897 11.695 5.356 1.00 90.69 104 VAL A CA 1
ATOM 892 C C . VAL A 1 104 ? -1.940 10.595 6.401 1.00 90.69 104 VAL A C 1
ATOM 894 O O . VAL A 1 104 ? -1.413 9.502 6.192 1.00 90.69 104 VAL A O 1
ATOM 897 N N . ARG A 1 105 ? -2.575 10.877 7.533 1.00 92.50 105 ARG A N 1
ATOM 898 C CA . ARG A 1 105 ? -2.965 9.858 8.499 1.00 92.50 105 ARG A CA 1
ATOM 899 C C . ARG A 1 105 ? -4.468 9.671 8.425 1.00 92.50 105 ARG A C 1
ATOM 901 O O . ARG A 1 105 ? -5.216 10.632 8.593 1.00 92.50 105 ARG A O 1
ATOM 908 N N . TYR A 1 106 ? -4.884 8.435 8.201 1.00 93.00 106 TYR A N 1
ATOM 909 C CA . TYR A 1 106 ? -6.270 8.022 8.319 1.00 93.00 106 TYR A CA 1
ATOM 910 C C . TYR A 1 106 ? -6.502 7.428 9.701 1.00 93.00 106 TYR A C 1
ATOM 912 O O . TYR A 1 106 ? -5.720 6.587 10.146 1.00 93.00 106 TYR A O 1
ATOM 920 N N . SER A 1 107 ? -7.587 7.856 10.340 1.00 93.25 107 SER A N 1
ATOM 921 C CA . SER A 1 107 ? -8.202 7.164 11.468 1.00 93.25 107 SER A CA 1
ATOM 922 C C . SER A 1 107 ? -9.642 6.844 11.098 1.00 93.25 107 SER A C 1
ATOM 924 O O . SER A 1 107 ? -10.453 7.751 10.908 1.00 93.25 107 SER A O 1
ATOM 926 N N . VAL A 1 108 ? -9.940 5.564 10.887 1.00 93.44 108 VAL A N 1
ATOM 927 C CA . VAL A 1 108 ? -11.235 5.107 10.370 1.00 93.44 108 VAL A CA 1
ATOM 928 C C . VAL A 1 108 ? -12.053 4.501 11.499 1.00 93.44 108 VAL A C 1
ATOM 930 O O . VAL A 1 108 ? -11.643 3.492 12.064 1.00 93.44 108 VAL A O 1
ATOM 933 N N . SER A 1 109 ? -13.201 5.104 11.804 1.00 92.19 109 SER A N 1
ATOM 934 C CA . SER A 1 109 ? -14.202 4.627 12.762 1.00 92.19 109 SER A CA 1
ATOM 935 C C . SER A 1 109 ? -15.385 3.962 12.057 1.00 92.19 109 SER A C 1
ATOM 937 O O . SER A 1 109 ? -15.470 3.951 10.826 1.00 92.19 109 SER A O 1
ATOM 939 N N . ASP A 1 110 ? -16.324 3.431 12.847 1.00 90.56 110 ASP A N 1
ATOM 940 C CA . ASP A 1 110 ? -17.605 2.887 12.366 1.00 90.56 110 ASP A CA 1
ATOM 941 C C . ASP A 1 110 ? -17.426 1.843 11.256 1.00 90.56 110 ASP A C 1
ATOM 943 O O . ASP A 1 110 ? -18.116 1.851 10.236 1.00 90.56 110 ASP A O 1
ATOM 947 N N . ILE A 1 111 ? -16.439 0.965 11.446 1.00 89.56 111 ILE A N 1
ATOM 948 C CA . ILE A 1 111 ? -16.006 0.020 10.423 1.00 89.56 111 ILE A CA 1
ATOM 949 C C . ILE A 1 111 ? -17.124 -0.976 10.104 1.00 89.56 111 ILE A C 1
ATOM 951 O O . ILE A 1 111 ? -17.638 -1.673 10.984 1.00 89.56 111 ILE A O 1
ATOM 955 N N . CYS A 1 112 ? -17.445 -1.095 8.822 1.00 88.56 112 CYS A N 1
ATOM 956 C CA . CYS A 1 112 ? -18.395 -2.053 8.274 1.00 88.56 112 CYS A CA 1
ATOM 957 C C . CYS A 1 112 ? -17.810 -2.779 7.055 1.00 88.56 112 CYS A C 1
ATOM 959 O O . CYS A 1 112 ? -16.792 -2.367 6.496 1.00 88.56 112 CYS A O 1
ATOM 961 N N . ASP A 1 113 ? -18.441 -3.893 6.675 1.00 88.31 113 ASP A N 1
ATOM 962 C CA . ASP A 1 113 ? -18.066 -4.711 5.513 1.00 88.31 113 ASP A CA 1
ATOM 963 C C . ASP A 1 113 ? -16.567 -5.072 5.469 1.00 88.31 113 ASP A C 1
ATOM 965 O O . ASP A 1 113 ? -15.916 -4.949 4.433 1.00 88.31 113 ASP A O 1
ATOM 969 N N . MET A 1 114 ? -15.989 -5.456 6.616 1.00 89.12 114 MET A N 1
ATOM 970 C CA . MET A 1 114 ? -14.588 -5.875 6.668 1.00 89.12 114 MET A CA 1
ATOM 971 C C . MET A 1 114 ? -14.436 -7.268 6.054 1.00 89.12 114 MET A C 1
ATOM 973 O O . MET A 1 114 ? -14.924 -8.256 6.600 1.00 89.12 114 MET A O 1
ATOM 977 N N . GLU A 1 115 ? -13.720 -7.336 4.938 1.00 91.56 115 GLU A N 1
ATOM 978 C CA . GLU A 1 115 ? -13.461 -8.549 4.173 1.00 91.56 115 GLU A CA 1
ATOM 979 C C . GLU A 1 115 ? -11.956 -8.829 4.088 1.00 91.56 115 GLU A C 1
ATOM 981 O O . GLU A 1 115 ? -11.130 -7.931 3.899 1.00 91.56 115 GLU A O 1
ATOM 986 N N . PHE A 1 116 ? -11.599 -10.106 4.227 1.00 92.06 116 PHE A N 1
ATOM 987 C CA . PHE A 1 116 ? -10.226 -10.603 4.191 1.00 92.06 116 PHE A CA 1
ATOM 988 C C . PHE A 1 116 ? -10.003 -11.347 2.880 1.00 92.06 116 PHE A C 1
ATOM 990 O O . PHE A 1 116 ? -10.618 -12.387 2.633 1.00 92.06 116 PHE A O 1
ATOM 997 N N . HIS A 1 117 ? -9.076 -10.859 2.065 1.00 91.62 117 HIS A N 1
ATOM 998 C CA . HIS A 1 117 ? -8.785 -11.433 0.762 1.00 91.62 117 HIS A CA 1
ATOM 999 C C . HIS A 1 117 ? -7.327 -11.873 0.668 1.00 91.62 117 HIS A C 1
ATOM 1001 O O . HIS A 1 117 ? -6.413 -11.260 1.223 1.00 91.62 117 HIS A O 1
ATOM 1007 N N . GLN A 1 118 ? -7.113 -12.958 -0.066 1.00 91.25 118 GLN A N 1
ATOM 1008 C CA . GLN A 1 118 ? -5.786 -13.463 -0.372 1.00 91.25 118 GLN A CA 1
ATOM 1009 C C . GLN A 1 118 ? -5.826 -14.161 -1.731 1.00 91.25 118 GLN A C 1
ATOM 1011 O O . GLN A 1 118 ? -6.489 -15.186 -1.895 1.00 91.25 118 GLN A O 1
ATOM 1016 N N . ASN A 1 119 ? -5.132 -13.601 -2.717 1.00 87.50 119 ASN A N 1
ATOM 1017 C CA . ASN A 1 119 ? -4.969 -14.223 -4.026 1.00 87.50 119 ASN A CA 1
ATOM 1018 C C . ASN A 1 119 ? -3.824 -15.258 -4.030 1.00 87.50 119 ASN A C 1
ATOM 1020 O O . ASN A 1 119 ? -3.109 -15.441 -3.044 1.00 87.50 119 ASN A O 1
ATOM 1024 N N . PHE A 1 120 ? -3.645 -15.958 -5.154 1.00 84.31 120 PHE A N 1
ATOM 1025 C CA . PHE A 1 120 ? -2.636 -17.014 -5.287 1.00 84.31 120 PHE A CA 1
ATOM 1026 C C . PHE A 1 120 ? -1.201 -16.526 -5.036 1.00 84.31 120 PHE A C 1
ATOM 1028 O O . PHE A 1 120 ? -0.447 -17.193 -4.330 1.00 84.31 120 PHE A O 1
ATOM 1035 N N . ILE A 1 121 ? -0.836 -15.355 -5.569 1.00 80.31 121 ILE A N 1
ATOM 1036 C CA . ILE A 1 121 ? 0.495 -14.769 -5.374 1.00 80.31 121 ILE A CA 1
ATOM 1037 C C . ILE A 1 121 ? 0.654 -14.379 -3.905 1.00 80.31 121 ILE A C 1
ATOM 1039 O O . ILE A 1 121 ? 1.613 -14.783 -3.264 1.00 80.31 121 ILE A O 1
ATOM 1043 N N . GLU A 1 122 ? -0.308 -13.658 -3.335 1.00 84.94 122 GLU A N 1
ATOM 1044 C CA . GLU A 1 122 ? -0.302 -13.254 -1.926 1.00 84.94 122 GLU A CA 1
ATOM 1045 C C . GLU A 1 122 ? -0.136 -14.452 -0.976 1.00 84.94 122 GLU A C 1
ATOM 1047 O O . GLU A 1 122 ? 0.672 -14.407 -0.044 1.00 84.94 122 GLU A O 1
ATOM 1052 N N . LYS A 1 123 ? -0.807 -15.570 -1.276 1.00 86.50 123 LYS A N 1
ATOM 1053 C CA . LYS A 1 123 ? -0.685 -16.825 -0.527 1.00 86.50 123 LYS A CA 1
ATOM 1054 C C . LYS A 1 123 ? 0.738 -17.390 -0.538 1.00 86.50 123 LYS A C 1
ATOM 1056 O O . LYS A 1 123 ? 1.202 -17.849 0.502 1.00 86.50 123 LYS A O 1
ATOM 1061 N N . MET A 1 124 ? 1.447 -17.332 -1.669 1.00 84.25 124 MET A N 1
ATOM 1062 C CA . MET A 1 124 ? 2.838 -17.810 -1.769 1.00 84.25 124 MET A CA 1
ATOM 1063 C C . MET A 1 124 ? 3.794 -17.062 -0.837 1.00 84.25 124 MET A C 1
ATOM 1065 O O . MET A 1 124 ? 4.778 -17.636 -0.380 1.00 84.25 124 MET A O 1
ATOM 1069 N N . PHE A 1 125 ? 3.499 -15.796 -0.539 1.00 84.06 125 PHE A N 1
ATOM 1070 C CA . PHE A 1 125 ? 4.334 -14.946 0.309 1.00 84.06 125 PHE A CA 1
ATOM 1071 C C . PHE A 1 125 ? 3.761 -14.749 1.720 1.00 84.06 125 PHE A C 1
ATOM 1073 O O . PHE A 1 125 ? 4.262 -13.901 2.458 1.00 84.06 125 PHE A O 1
ATOM 1080 N N . 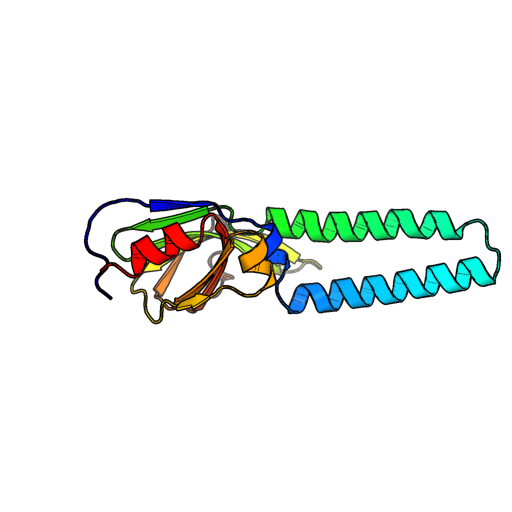ASN A 1 126 ? 2.726 -15.512 2.099 1.00 88.31 126 ASN A N 1
ATOM 1081 C CA . ASN A 1 126 ? 2.005 -15.381 3.370 1.00 88.31 126 ASN A CA 1
ATOM 1082 C C . ASN A 1 126 ? 1.566 -13.934 3.680 1.00 88.31 126 ASN A C 1
ATOM 1084 O O . ASN A 1 126 ? 1.664 -13.448 4.810 1.00 88.31 126 ASN A O 1
ATOM 1088 N N . VAL A 1 127 ? 1.098 -13.230 2.651 1.00 90.12 127 VAL A N 1
ATOM 1089 C CA . VAL A 1 127 ? 0.512 -11.892 2.772 1.00 90.12 127 VAL A CA 1
ATOM 1090 C C . VAL A 1 127 ? -0.946 -11.915 2.334 1.00 90.12 127 VAL A C 1
ATOM 1092 O O . VAL A 1 127 ? -1.381 -12.875 1.709 1.00 90.12 127 VAL A O 1
ATOM 1095 N N . GLY A 1 128 ? -1.708 -10.872 2.633 1.00 91.00 128 GLY A N 1
ATOM 1096 C CA . GLY A 1 128 ? -3.063 -10.697 2.112 1.00 91.00 128 GLY A CA 1
ATOM 1097 C C . GLY A 1 128 ? -3.463 -9.233 2.096 1.00 91.00 128 GLY A C 1
ATOM 1098 O O . GLY A 1 128 ? -2.633 -8.344 2.317 1.00 91.00 128 GLY A O 1
ATOM 1099 N N . HIS A 1 129 ? -4.737 -8.977 1.855 1.00 92.44 129 HIS A N 1
ATOM 1100 C CA . HIS A 1 129 ? -5.294 -7.639 1.912 1.00 92.44 129 HIS A CA 1
ATOM 1101 C C . HIS A 1 129 ? -6.638 -7.633 2.624 1.00 92.44 129 HIS A C 1
ATOM 1103 O O . HIS A 1 129 ? -7.327 -8.650 2.716 1.00 92.44 129 HIS A O 1
ATOM 1109 N N . ILE A 1 130 ? -6.991 -6.465 3.146 1.00 91.75 130 ILE A N 1
ATOM 1110 C CA . ILE A 1 130 ? -8.323 -6.213 3.686 1.00 91.75 130 ILE A CA 1
ATOM 1111 C C . ILE A 1 130 ? -9.030 -5.176 2.852 1.00 91.75 130 ILE A C 1
ATOM 1113 O O . ILE A 1 130 ? -8.420 -4.204 2.402 1.00 91.75 130 ILE A O 1
ATOM 1117 N N . TYR A 1 131 ? -10.326 -5.379 2.714 1.00 92.94 131 TYR A N 1
ATOM 1118 C CA . TYR A 1 131 ? -11.276 -4.393 2.252 1.00 92.94 131 TYR A CA 1
ATOM 1119 C C . TYR A 1 131 ? -12.183 -4.028 3.425 1.00 92.94 131 TYR A C 1
ATOM 1121 O O . TYR A 1 131 ? -12.558 -4.902 4.198 1.00 92.94 131 TYR A O 1
ATOM 1129 N N . PHE A 1 132 ? -12.495 -2.750 3.606 1.00 93.12 132 PHE A N 1
ATOM 1130 C CA . PHE A 1 132 ? -13.455 -2.315 4.620 1.00 93.12 132 PHE A CA 1
ATOM 1131 C C . PHE A 1 132 ? -14.027 -0.945 4.274 1.00 93.12 132 PHE A C 1
ATOM 1133 O O . PHE A 1 132 ? -13.431 -0.169 3.521 1.00 93.12 132 PHE A O 1
ATOM 1140 N N . LYS A 1 133 ? -15.179 -0.630 4.858 1.00 93.88 133 LYS A N 1
ATOM 1141 C CA . LYS A 1 133 ? -15.796 0.695 4.805 1.00 93.88 133 LYS A CA 1
ATOM 1142 C C . LYS A 1 133 ? -15.845 1.303 6.198 1.00 93.88 133 LYS A C 1
ATOM 1144 O O . LYS A 1 133 ? -15.800 0.582 7.189 1.00 93.88 133 LYS A O 1
ATOM 1149 N N . GLY A 1 134 ? -15.923 2.622 6.279 1.00 93.12 134 GLY A N 1
ATOM 1150 C CA . GLY A 1 134 ? -16.048 3.319 7.556 1.00 93.12 134 GLY A CA 1
ATOM 1151 C C . GLY A 1 134 ? -15.987 4.829 7.405 1.00 93.12 134 GLY A C 1
ATOM 1152 O O . GLY A 1 134 ? -15.808 5.356 6.303 1.00 93.12 134 GLY A O 1
ATOM 1153 N N . LYS A 1 135 ? -16.129 5.531 8.527 1.00 92.50 135 LYS A N 1
ATOM 1154 C CA . LYS A 1 135 ? -15.997 6.984 8.583 1.00 92.50 135 LYS A CA 1
ATOM 1155 C C . LYS A 1 135 ? -14.546 7.341 8.869 1.00 92.50 135 LYS A C 1
ATOM 1157 O O . LYS A 1 135 ? -14.027 7.054 9.942 1.00 92.50 135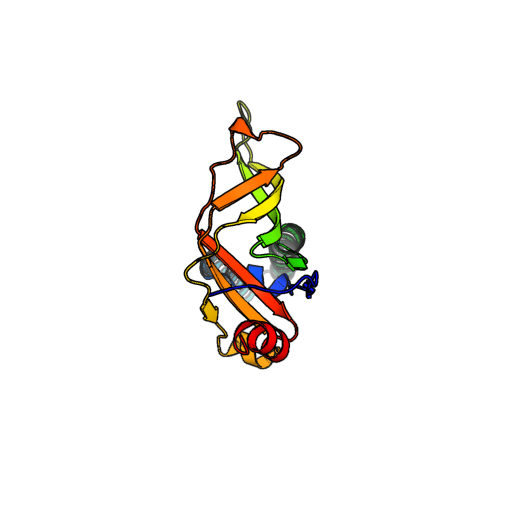 LYS A O 1
ATOM 1162 N N . ALA A 1 136 ? -13.880 7.964 7.908 1.00 91.12 136 ALA A N 1
ATOM 1163 C CA . ALA A 1 136 ? -12.491 8.352 8.073 1.00 91.12 136 ALA A CA 1
ATOM 1164 C C . ALA A 1 136 ? -12.369 9.785 8.575 1.00 91.12 136 ALA A C 1
ATOM 1166 O O . ALA A 1 136 ? -12.914 10.708 7.981 1.00 91.12 136 ALA A O 1
ATOM 1167 N N . THR A 1 137 ? -11.591 9.966 9.634 1.00 89.00 137 THR A N 1
ATOM 1168 C CA . THR A 1 137 ? -11.028 11.263 9.994 1.00 89.00 137 THR A CA 1
ATOM 1169 C C . THR A 1 137 ? -9.634 11.338 9.386 1.00 89.00 137 THR A C 1
ATOM 1171 O O . THR A 1 137 ? -8.793 10.465 9.627 1.00 89.00 137 THR A O 1
ATOM 1174 N N . LEU A 1 138 ? -9.399 12.359 8.566 1.00 85.56 138 LEU A N 1
ATOM 1175 C CA . LEU A 1 138 ? -8.119 12.583 7.907 1.0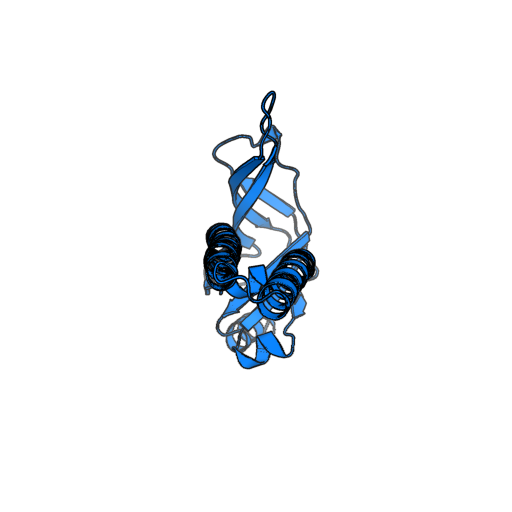0 85.56 138 LEU A CA 1
ATOM 1176 C C . LEU A 1 138 ? -7.342 13.689 8.621 1.00 85.56 138 LEU A C 1
ATOM 1178 O O . LEU A 1 138 ? -7.880 14.755 8.902 1.00 85.56 138 LEU A O 1
ATOM 1182 N N . ILE A 1 139 ? -6.063 13.430 8.885 1.00 80.88 139 ILE A N 1
ATOM 1183 C CA . ILE A 1 139 ? -5.122 14.430 9.387 1.00 80.88 139 ILE A CA 1
ATOM 1184 C C . ILE A 1 139 ? -3.976 14.543 8.381 1.00 80.88 139 ILE A C 1
ATOM 1186 O O . ILE A 1 139 ? -3.180 13.610 8.230 1.00 80.88 139 ILE A O 1
ATOM 1190 N N . SER A 1 140 ? -3.862 15.689 7.712 1.00 84.56 140 SER A N 1
ATOM 1191 C CA . SER A 1 140 ? -2.653 16.083 6.989 1.00 84.56 140 SER A CA 1
ATOM 1192 C C . SER A 1 140 ? -2.054 17.352 7.603 1.00 84.56 140 SER A C 1
ATOM 1194 O O . SER A 1 140 ? -2.739 18.168 8.221 1.00 84.56 140 SER A O 1
ATOM 1196 N N . ASN A 1 141 ? -0.744 17.534 7.432 1.00 80.00 141 ASN A N 1
ATOM 1197 C CA . ASN A 1 141 ? -0.065 18.753 7.887 1.00 80.00 141 ASN A CA 1
ATOM 1198 C C . ASN A 1 141 ? -0.285 19.943 6.931 1.00 80.00 141 ASN A C 1
ATOM 1200 O O . ASN A 1 141 ? 0.055 21.070 7.279 1.00 80.00 141 ASN A O 1
ATOM 1204 N N . ILE A 1 142 ? -0.789 19.683 5.720 1.00 80.62 142 ILE A N 1
ATOM 1205 C CA . ILE A 1 142 ? -0.884 20.618 4.591 1.00 80.62 142 ILE A CA 1
ATOM 1206 C C . ILE A 1 142 ? -2.046 20.224 3.667 1.00 80.62 142 ILE A C 1
ATOM 1208 O O . ILE A 1 142 ? -2.343 19.038 3.530 1.00 80.62 142 ILE A O 1
ATOM 1212 N N . ASP A 1 143 ? -2.678 21.204 3.019 1.00 80.25 143 ASP A N 1
ATOM 1213 C CA . ASP A 1 143 ? -3.697 20.995 1.973 1.00 80.25 143 ASP A CA 1
ATOM 1214 C C . ASP A 1 143 ? -4.907 20.133 2.401 1.00 80.25 143 ASP A C 1
ATOM 1216 O O . ASP A 1 143 ? -5.478 19.410 1.584 1.00 80.25 143 ASP A O 1
ATOM 1220 N N . ASN A 1 144 ? -5.308 20.190 3.682 1.00 81.88 144 ASN A N 1
ATOM 1221 C CA . ASN A 1 144 ? -6.483 19.463 4.199 1.00 81.88 144 ASN A CA 1
ATOM 1222 C C . ASN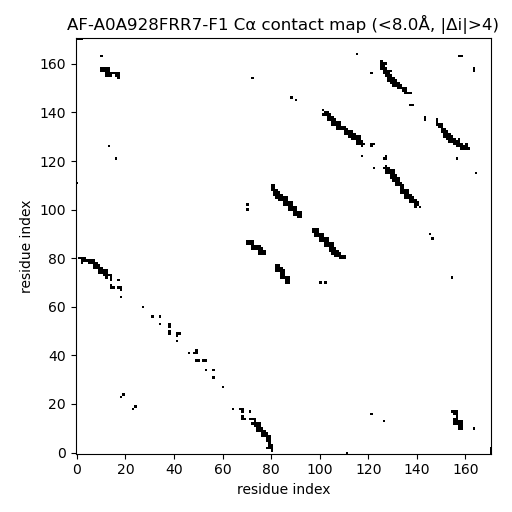 A 1 144 ? -7.765 19.787 3.409 1.00 81.88 144 ASN A C 1
ATOM 1224 O O . ASN A 1 144 ? -8.623 18.931 3.247 1.00 81.88 144 ASN A O 1
ATOM 1228 N N . ASP A 1 145 ? -7.880 21.012 2.898 1.00 83.06 145 ASP A N 1
ATOM 1229 C CA . ASP A 1 145 ? -9.005 21.509 2.104 1.00 83.06 145 ASP A CA 1
ATOM 1230 C C . ASP A 1 145 ? -9.120 20.864 0.713 1.00 83.06 145 ASP A C 1
ATOM 1232 O O . ASP A 1 145 ? -10.190 20.892 0.109 1.00 83.06 145 ASP A O 1
ATOM 1236 N N . LYS A 1 146 ? -8.037 20.265 0.203 1.00 83.19 146 LYS A N 1
ATOM 1237 C CA . LYS A 1 146 ? -7.982 19.650 -1.136 1.00 83.19 146 LYS A CA 1
ATOM 1238 C C . LYS A 1 146 ? -8.136 18.139 -1.117 1.00 83.19 146 LYS A C 1
ATOM 1240 O O . LYS A 1 146 ? -8.126 17.507 -2.174 1.00 83.19 146 LYS A O 1
ATOM 1245 N N . ILE A 1 147 ? -8.190 17.549 0.069 1.00 83.62 147 ILE A N 1
ATOM 1246 C CA . ILE A 1 147 ? -8.231 16.108 0.232 1.00 83.62 147 ILE A CA 1
ATOM 1247 C C . ILE A 1 147 ? -9.684 15.688 0.407 1.00 83.62 147 ILE A C 1
ATOM 1249 O O . ILE A 1 147 ? -10.329 16.031 1.393 1.00 83.62 147 ILE A O 1
ATOM 1253 N N . GLU A 1 148 ? -10.192 14.924 -0.555 1.00 83.62 148 GLU A N 1
ATOM 1254 C CA . GLU A 1 148 ? -11.533 14.354 -0.463 1.00 83.62 148 GLU A CA 1
ATOM 1255 C C . GLU A 1 148 ? -11.597 13.286 0.634 1.00 83.62 148 GLU A C 1
ATOM 1257 O O . GLU A 1 148 ? -10.712 12.429 0.765 1.00 83.62 148 GLU A O 1
ATOM 1262 N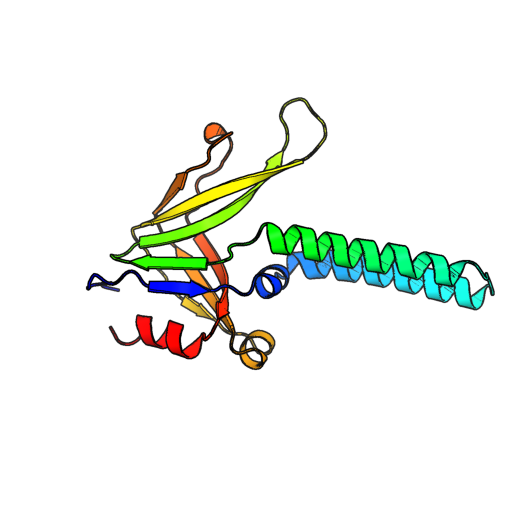 N . GLU A 1 149 ? -12.676 13.322 1.418 1.00 82.69 149 GLU A N 1
ATOM 1263 C CA . GLU A 1 149 ? -12.958 12.270 2.385 1.00 82.69 149 GLU A CA 1
ATOM 1264 C C . GLU A 1 149 ? -13.197 10.937 1.672 1.00 82.69 149 GLU A C 1
ATOM 1266 O O . GLU A 1 149 ? -13.910 10.835 0.673 1.00 82.69 149 GLU A O 1
ATOM 1271 N N . LYS A 1 150 ? -12.602 9.882 2.226 1.00 87.44 150 LYS A N 1
ATOM 1272 C CA . LYS A 1 150 ? -12.686 8.519 1.709 1.00 87.44 150 LYS A CA 1
ATOM 1273 C C . LYS A 1 150 ? -13.395 7.642 2.730 1.00 87.44 150 LYS A C 1
ATOM 1275 O O . LYS A 1 150 ? -13.089 7.703 3.914 1.00 87.44 150 LYS A O 1
ATOM 1280 N N . ASN A 1 151 ? -14.318 6.807 2.267 1.00 91.19 151 ASN A N 1
ATOM 1281 C CA . ASN A 1 151 ? -15.121 5.919 3.115 1.00 91.19 151 ASN A CA 1
ATOM 1282 C C . ASN A 1 151 ? -14.957 4.428 2.779 1.00 91.19 151 ASN A C 1
ATOM 1284 O O . ASN A 1 151 ? -15.520 3.579 3.465 1.00 91.19 151 ASN A O 1
ATOM 1288 N N . VAL A 1 152 ? -14.192 4.103 1.734 1.00 93.00 152 VAL A N 1
ATOM 1289 C CA . VAL A 1 152 ? -13.897 2.732 1.305 1.00 93.00 152 VAL A CA 1
ATOM 1290 C C . VAL A 1 152 ? -12.394 2.547 1.244 1.00 93.00 152 VAL A C 1
ATOM 1292 O O . VAL A 1 152 ? -11.705 3.312 0.574 1.00 93.00 152 VAL A O 1
ATOM 1295 N N . PHE A 1 153 ? -11.880 1.512 1.894 1.00 91.81 153 PHE A N 1
ATOM 1296 C CA . PHE A 1 153 ? -10.455 1.277 2.047 1.00 91.81 153 PHE A CA 1
ATOM 1297 C C . PHE A 1 153 ? -10.072 -0.118 1.582 1.00 91.81 153 PHE A C 1
ATOM 1299 O O . PHE A 1 153 ? -10.797 -1.092 1.766 1.00 91.81 153 PHE A O 1
ATOM 1306 N N . THR A 1 154 ? -8.897 -0.207 0.968 1.00 90.88 154 THR A N 1
ATOM 1307 C CA . THR A 1 154 ? -8.269 -1.482 0.637 1.00 90.88 154 THR A CA 1
ATOM 1308 C C . THR A 1 154 ? -6.794 -1.379 0.967 1.00 90.88 154 THR A C 1
ATOM 1310 O O . THR A 1 154 ? -6.103 -0.516 0.422 1.00 90.88 154 THR A O 1
ATOM 1313 N N . LEU A 1 155 ? -6.328 -2.222 1.884 1.00 89.81 155 LEU A N 1
ATOM 1314 C CA . LEU A 1 155 ? -4.950 -2.215 2.366 1.00 89.81 155 LEU A CA 1
ATOM 1315 C C . LEU A 1 155 ? -4.294 -3.544 2.020 1.00 89.81 155 LEU A C 1
ATOM 1317 O O . LEU A 1 155 ? -4.710 -4.586 2.527 1.00 89.81 155 LEU A O 1
ATOM 1321 N N . TYR A 1 156 ? -3.269 -3.499 1.166 1.00 89.25 156 TYR A N 1
ATOM 1322 C CA . TYR A 1 156 ? -2.570 -4.691 0.698 1.00 89.25 156 TYR A CA 1
ATOM 1323 C C . TYR A 1 156 ? -1.300 -4.986 1.486 1.00 89.25 156 TYR A C 1
ATOM 1325 O O . TYR A 1 156 ? -0.683 -4.111 2.104 1.00 89.25 156 TYR A O 1
ATOM 1333 N N . GLY A 1 157 ? -0.871 -6.241 1.394 1.00 89.19 157 GLY A N 1
ATOM 1334 C CA . GLY A 1 157 ? 0.415 -6.697 1.896 1.00 89.19 157 GLY A CA 1
ATOM 1335 C C . GLY A 1 157 ? 0.446 -6.953 3.395 1.00 89.19 157 GLY A C 1
ATOM 1336 O O . GLY A 1 157 ? 1.526 -6.917 3.972 1.00 89.19 157 GLY A O 1
ATOM 1337 N N . ILE A 1 158 ? -0.683 -7.204 4.047 1.00 92.00 158 ILE A N 1
ATOM 1338 C CA . ILE A 1 158 ? -0.701 -7.560 5.469 1.00 92.00 158 ILE A CA 1
ATOM 1339 C C . ILE A 1 158 ? 0.128 -8.825 5.667 1.00 92.00 158 ILE A C 1
ATOM 1341 O O . ILE A 1 158 ? -0.212 -9.869 5.116 1.00 92.00 158 ILE A O 1
ATOM 1345 N N . LYS A 1 159 ? 1.241 -8.707 6.399 1.00 89.94 159 LYS A N 1
ATOM 1346 C CA . LYS A 1 159 ? 2.134 -9.830 6.697 1.00 89.94 159 LYS A CA 1
ATOM 1347 C C . LYS A 1 159 ? 1.500 -10.763 7.716 1.00 89.94 159 LYS A C 1
ATOM 1349 O O . LYS A 1 159 ? 0.712 -10.316 8.544 1.00 89.94 159 LYS A O 1
ATOM 1354 N N . ASP A 1 160 ? 1.881 -12.035 7.640 1.00 87.19 160 ASP A N 1
ATOM 1355 C CA . ASP A 1 160 ? 1.414 -13.076 8.555 1.00 87.19 160 ASP A CA 1
ATOM 1356 C C . ASP A 1 160 ? -0.120 -13.151 8.561 1.00 87.19 160 ASP A C 1
ATOM 1358 O O . ASP A 1 160 ? -0.786 -13.215 9.594 1.00 87.19 160 ASP A O 1
ATOM 1362 N N . PHE A 1 161 ? -0.689 -13.114 7.349 1.00 87.12 161 PHE A N 1
ATOM 1363 C CA . PHE A 1 161 ? -2.116 -12.889 7.130 1.00 87.12 161 PHE A CA 1
ATOM 1364 C C . PHE A 1 161 ? -3.013 -13.908 7.839 1.00 87.12 161 PHE A C 1
ATOM 1366 O O . PHE A 1 161 ? -4.112 -13.561 8.254 1.00 87.12 161 PHE A O 1
ATOM 1373 N N . GLY A 1 162 ? -2.555 -15.152 8.009 1.00 84.88 162 GLY A N 1
ATOM 1374 C CA . GLY A 1 162 ? -3.295 -16.166 8.762 1.00 84.88 162 GLY A CA 1
ATOM 1375 C C . GLY A 1 162 ? -3.506 -15.790 10.233 1.00 84.88 162 GLY A C 1
ATOM 1376 O O . GLY A 1 162 ? -4.621 -15.905 10.736 1.00 84.88 162 GLY A O 1
ATOM 1377 N N . GLU A 1 163 ? -2.463 -15.293 10.904 1.00 84.62 163 GLU A N 1
ATOM 1378 C CA . GLU A 1 163 ? -2.543 -14.822 12.293 1.00 84.62 163 GLU A CA 1
ATOM 1379 C C . GLU A 1 163 ? -3.419 -13.574 12.386 1.00 84.62 163 GLU A C 1
ATOM 1381 O O . GLU A 1 163 ? -4.305 -13.486 13.239 1.00 84.62 163 GLU A O 1
ATOM 1386 N N . PHE A 1 164 ? -3.217 -12.645 11.451 1.00 86.06 164 PHE A N 1
ATOM 1387 C CA . PHE A 1 164 ? -4.034 -11.450 11.330 1.00 86.06 164 PHE A CA 1
ATOM 1388 C C . PHE A 1 164 ? -5.519 -11.803 11.176 1.00 86.06 164 PHE A C 1
ATOM 1390 O O . PHE A 1 164 ? -6.322 -11.414 12.012 1.00 86.06 164 PHE A O 1
ATOM 1397 N N . LYS A 1 165 ? -5.893 -12.605 10.176 1.00 84.69 165 LYS A N 1
ATOM 1398 C CA . LYS A 1 165 ? -7.276 -13.027 9.915 1.00 84.69 165 LYS A CA 1
ATOM 1399 C C . LYS A 1 165 ? -7.900 -13.712 11.134 1.00 84.69 165 LYS A C 1
ATOM 1401 O O . LYS A 1 165 ? -9.001 -13.366 11.555 1.00 84.69 165 LYS A O 1
ATOM 1406 N N . HIS A 1 166 ? -7.162 -14.625 11.759 1.00 82.88 166 HIS A N 1
ATOM 1407 C CA . HIS A 1 166 ? -7.607 -15.326 12.958 1.00 82.88 166 HIS A CA 1
ATOM 1408 C C . HIS A 1 166 ? -7.886 -14.380 14.140 1.00 82.88 166 HIS A C 1
ATOM 1410 O O . HIS A 1 166 ? -8.793 -14.642 14.927 1.00 82.88 166 HIS A O 1
ATOM 1416 N N . CYS A 1 167 ? -7.153 -13.266 14.265 1.00 79.56 167 CYS A N 1
ATOM 1417 C CA . CYS A 1 167 ? -7.420 -12.250 15.288 1.00 79.56 167 CYS A CA 1
ATOM 1418 C C . CYS A 1 167 ? -8.793 -11.581 15.147 1.00 79.56 167 CYS A C 1
ATOM 1420 O O . CYS A 1 167 ? -9.303 -11.070 16.143 1.00 79.56 167 CYS A O 1
ATOM 1422 N N . PHE A 1 168 ? -9.364 -11.564 13.942 1.00 76.12 168 PHE A N 1
ATOM 1423 C CA . PHE A 1 168 ? -10.611 -10.861 13.643 1.00 76.12 168 PHE A CA 1
ATOM 1424 C C . PHE A 1 168 ? -11.805 -11.796 13.435 1.00 76.12 168 PHE A C 1
ATOM 1426 O O . PHE A 1 168 ? -12.927 -11.367 13.662 1.00 76.12 168 PHE A O 1
ATOM 1433 N N . GLU A 1 169 ? -11.583 -13.061 13.067 1.00 74.06 169 GLU A N 1
ATOM 1434 C CA . GLU A 1 169 ? -12.662 -14.050 12.893 1.00 74.06 169 GLU A CA 1
ATOM 1435 C C . GLU A 1 169 ? -13.035 -14.819 14.171 1.00 74.06 169 GLU A C 1
ATOM 1437 O O . GLU A 1 169 ? -14.075 -15.470 14.207 1.00 74.06 169 GLU A O 1
ATOM 1442 N N . LYS A 1 170 ? -12.201 -14.797 15.221 1.00 57.22 170 LYS A N 1
ATOM 1443 C CA . LYS A 1 170 ? -12.478 -15.511 16.485 1.00 57.22 170 LYS A CA 1
ATOM 1444 C C . LYS A 1 170 ? -13.374 -14.754 17.485 1.00 57.22 170 LYS A C 1
ATOM 1446 O O . LYS A 1 170 ? -13.489 -15.205 18.623 1.00 57.22 170 LYS A O 1
ATOM 1451 N N . ASN A 1 171 ? -14.018 -13.664 17.067 1.00 45.59 171 ASN A N 1
ATOM 1452 C CA . ASN A 1 171 ? -14.988 -12.873 17.844 1.00 45.59 171 ASN A CA 1
ATOM 1453 C C . ASN A 1 171 ? -16.278 -12.653 17.043 1.00 45.59 171 ASN A C 1
ATOM 1455 O O . ASN A 1 171 ? -17.273 -12.198 17.651 1.00 45.59 171 ASN A O 1
#

Radius of gyration: 20.15 Å; Cα contacts (8 Å, |Δi|>4): 270; chains: 1; bounding box: 45×45×62 Å

Sequence (171 aa):
MKIEKDELRTFRLNRIFNIFNPYVYRYAIITAAISLILFIIGIINKEEYVSFLFFPFIAVIIFLIAVEIYHRPLKISIYNGFVDFDDHIFLRRDGRNGFWWVKVRYSVSDICDMEFHQNFIEKMFNVGHIYFKGKATLISNIDNDKIEEKNVFTLYGIKDFGEFKHCFEKN

pLDDT: mean 79.0, std 12.22, range [41.31, 93.88]

Nearest PDB structures (foldseek):
  4hvn-assembly1_B  TM=7.558E-01  e=3.660E+00  Catenulispora acidiphila DSM 44928
  3jcf-assembly1_A  TM=5.622E-01  e=2.047E+00  Thermotoga maritima
  5jpu-assembly1_B  TM=5.987E-01  e=4.357E+00  Rhodococcus erythropolis
  6jnf-assembly1_F  TM=2.652E-01  e=9.829E+00  Saccharomyces cerevisiae S288C
  6yfj-assembly1_AA  TM=1.809E-01  e=4.617E+00  Leviviridae sp.

Mean predicted aligned error: 9.47 Å

Foldseek 3Di:
DQQDDDDWDKFFFDLLQVCVDPVNCVVLVVLVVVLVVQLVVCVVVVPPCSVVSVVVNVVVSCVVSVVSSVQAWGMWIDDRQKIKTKGWDWDADPPDPDIDIFIKIKIFHPKDPWDWAADPVCVVQQWTKIKIFGFIDMDTPDDPVVDDGDGIDMHTGGHNSVVVVCVPVVD

Secondary structure (DSSP, 8-state):
----S---EEEEB-HHHHH--HHHHHHHHHHHHHHHHHHHHHHHTT-TTHHHHHHHHHHHHHHHHHHHHHHS--EEEEETTEEEEEEEEEEEPTTSS-EEEEEEEEEEEEEEEEEEE--HHHHHTTEEEEEEEEEEEEEESS-GGG-----EEEEEEEESHHHHHHHHH--